Protein AF-L0B123-F1 (afdb_monomer)

InterPro domains:
  IPR012479 SAP30-binding protein [PF07818] (15-83)
  IPR012479 SAP30-binding protein [PTHR13464] (7-83)

Organism: NCBI:txid1537102

Radius of gyration: 28.45 Å; Cα contacts (8 Å, |Δi|>4): 20; chains: 1; bounding box: 58×59×64 Å

Sequence (124 aa):
MSIADKDSFRVPEVLDVEMPSKLLEEIERLKKLKEQGITPNRNIEESMEFKNPYLLEKIMKVFDINGYCSNYNKNVYDPAIYETLANEPLEDETGILNTLDIDIFAVLAEKKQKRRKRSGWTDK

Structure (mmCIF, N/CA/C/O backbone):
data_AF-L0B123-F1
#
_entry.id   AF-L0B123-F1
#
loop_
_atom_site.group_PDB
_atom_site.id
_atom_site.type_symbol
_atom_site.label_atom_id
_atom_site.label_alt_id
_atom_site.label_comp_id
_atom_site.label_asym_id
_atom_site.label_entity_id
_atom_site.label_seq_id
_atom_site.pdbx_PDB_ins_code
_atom_site.Cartn_x
_atom_site.Cartn_y
_atom_site.Cartn_z
_atom_site.occupancy
_atom_site.B_iso_or_equiv
_atom_site.auth_seq_id
_atom_site.auth_comp_id
_atom_site.auth_asym_id
_atom_site.auth_atom_id
_atom_site.pdbx_PDB_model_num
ATOM 1 N N . MET A 1 1 ? -38.212 47.748 -8.282 1.00 39.81 1 MET A N 1
ATOM 2 C CA . MET A 1 1 ? -37.604 46.567 -8.929 1.00 39.81 1 MET A CA 1
ATOM 3 C C . MET A 1 1 ? -36.722 45.880 -7.895 1.00 39.81 1 MET A C 1
ATOM 5 O O . MET A 1 1 ? -35.658 46.402 -7.601 1.00 39.81 1 MET A O 1
ATOM 9 N N . SER A 1 2 ? -37.191 44.804 -7.260 1.00 47.22 2 SER A N 1
ATOM 10 C CA . SER A 1 2 ? -36.397 44.018 -6.302 1.00 47.22 2 SER A CA 1
ATOM 11 C C . SER A 1 2 ? -35.862 42.779 -7.009 1.00 47.22 2 SER A C 1
ATOM 13 O O . SER A 1 2 ? -36.638 41.957 -7.489 1.00 47.22 2 SER A O 1
ATOM 15 N N . ILE A 1 3 ? -34.537 42.715 -7.121 1.00 52.00 3 ILE A N 1
ATOM 16 C CA . ILE A 1 3 ? -33.795 41.624 -7.748 1.00 52.00 3 ILE A CA 1
ATOM 17 C C . ILE A 1 3 ? -33.937 40.363 -6.896 1.00 52.00 3 ILE A C 1
ATOM 19 O O . ILE A 1 3 ? -33.854 40.406 -5.669 1.00 52.00 3 ILE A O 1
ATOM 23 N N . ALA A 1 4 ? -34.21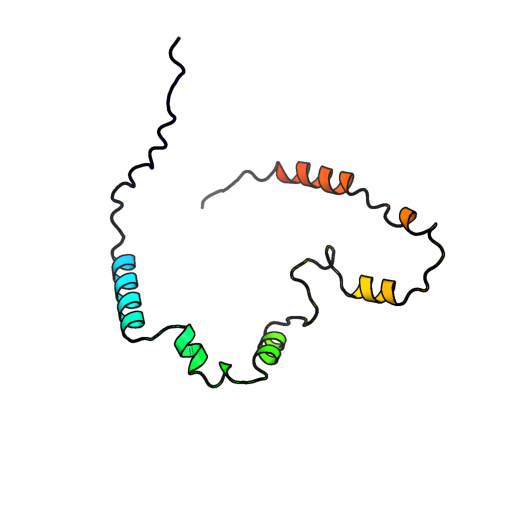8 39.290 -7.622 1.00 56.75 4 ALA A N 1
ATOM 24 C CA . ALA A 1 4 ? -34.654 37.985 -7.186 1.00 56.75 4 ALA A CA 1
ATOM 25 C C . ALA A 1 4 ? -33.668 37.265 -6.255 1.00 56.75 4 ALA A C 1
ATOM 27 O O . ALA A 1 4 ? -32.450 37.366 -6.399 1.00 56.75 4 ALA A O 1
ATOM 28 N N . ASP A 1 5 ? -34.272 36.543 -5.314 1.00 60.25 5 ASP A N 1
ATOM 29 C CA . ASP A 1 5 ? -33.965 35.171 -4.921 1.00 60.25 5 ASP A CA 1
ATOM 30 C C . ASP A 1 5 ? -32.489 34.835 -4.713 1.00 60.25 5 ASP A C 1
ATOM 32 O O . ASP A 1 5 ? -31.755 34.392 -5.591 1.00 60.25 5 ASP A O 1
ATOM 36 N N . LYS A 1 6 ? -32.078 34.994 -3.452 1.00 61.50 6 LYS A N 1
ATOM 37 C CA . LYS A 1 6 ? -30.904 34.325 -2.904 1.00 61.50 6 LYS A CA 1
ATOM 38 C C . LYS A 1 6 ? -31.159 32.821 -2.998 1.00 61.50 6 LYS A C 1
ATOM 40 O O . LYS A 1 6 ? -31.962 32.306 -2.219 1.00 61.50 6 LYS A O 1
ATOM 45 N N . ASP A 1 7 ? -30.472 32.139 -3.908 1.00 64.31 7 ASP A N 1
ATOM 46 C CA . ASP A 1 7 ? -30.359 30.680 -3.924 1.00 64.31 7 ASP A CA 1
ATOM 47 C C . ASP A 1 7 ? -29.822 30.211 -2.564 1.00 64.31 7 ASP A C 1
ATOM 49 O O . ASP A 1 7 ? -28.622 30.180 -2.286 1.00 64.31 7 ASP A O 1
ATOM 53 N N . SER A 1 8 ? -30.749 29.904 -1.660 1.00 68.56 8 SER A N 1
ATOM 54 C CA . SER A 1 8 ? -30.465 29.281 -0.380 1.00 68.56 8 SER A CA 1
ATOM 55 C C . SER A 1 8 ? -30.089 27.839 -0.682 1.00 68.56 8 SER A C 1
ATOM 57 O O . SER A 1 8 ? -30.955 26.976 -0.815 1.00 68.56 8 SER A O 1
ATOM 59 N N . PHE A 1 9 ? -28.789 27.579 -0.811 1.00 74.69 9 PHE A N 1
ATOM 60 C CA . PHE A 1 9 ? -28.258 26.223 -0.812 1.00 74.69 9 PHE A CA 1
ATOM 61 C C . PHE A 1 9 ? -28.623 25.563 0.526 1.00 74.69 9 PHE A C 1
ATOM 63 O O . PHE A 1 9 ? -27.952 25.758 1.540 1.00 74.69 9 PHE A O 1
ATOM 70 N N . ARG A 1 10 ? -29.745 24.838 0.552 1.00 74.62 10 ARG A N 1
ATOM 71 C CA . ARG A 1 10 ? -30.137 23.991 1.677 1.00 74.62 10 ARG A CA 1
ATOM 72 C C . ARG A 1 10 ? -29.531 22.619 1.456 1.00 74.62 10 ARG A C 1
ATOM 74 O O . ARG A 1 10 ? -29.902 21.918 0.518 1.00 74.62 10 ARG A O 1
ATOM 81 N N . VAL A 1 11 ? -28.600 22.253 2.332 1.00 77.50 11 VAL A N 1
ATOM 82 C CA . VAL A 1 11 ? -28.135 20.871 2.443 1.00 77.50 11 VAL A CA 1
ATOM 83 C C . VAL A 1 11 ? -29.355 20.025 2.822 1.00 77.50 11 VAL A C 1
ATOM 85 O O . VAL A 1 11 ? -30.000 20.352 3.820 1.00 77.50 11 VAL A O 1
ATOM 88 N N . PRO A 1 12 ? -29.723 19.002 2.031 1.00 76.56 12 PRO A N 1
ATOM 89 C CA . PRO A 1 12 ? -30.830 18.124 2.375 1.00 76.56 12 PRO A CA 1
ATOM 90 C C . PRO A 1 12 ? -30.584 17.495 3.744 1.00 76.56 12 PRO A C 1
ATOM 92 O O . PRO A 1 12 ? -29.479 17.020 4.016 1.00 76.56 12 PRO A O 1
ATOM 95 N N . GLU A 1 13 ? -31.604 17.488 4.597 1.00 72.62 13 GLU A N 1
ATOM 96 C CA . GLU A 1 13 ? -31.546 16.750 5.854 1.00 72.62 13 GLU A CA 1
ATOM 97 C C . GLU A 1 13 ? -31.428 15.261 5.520 1.00 72.62 13 GLU A C 1
ATOM 99 O O . GLU A 1 13 ? -32.273 14.683 4.831 1.00 72.62 13 GLU A O 1
ATOM 104 N N . VAL A 1 14 ? -30.317 14.657 5.939 1.00 74.06 14 VAL A N 1
ATOM 105 C CA . VAL A 1 14 ? -30.107 13.218 5.805 1.00 74.06 14 VAL A CA 1
ATOM 106 C C . VAL A 1 14 ? -31.115 12.558 6.737 1.00 74.06 14 VAL A C 1
ATOM 108 O O . VAL A 1 14 ? -31.034 12.744 7.946 1.00 74.06 14 VAL A O 1
ATOM 111 N N . LEU A 1 15 ? -32.087 11.842 6.168 1.00 69.06 15 LEU A N 1
ATOM 112 C CA . LEU A 1 15 ? -33.039 11.040 6.935 1.00 69.06 15 LEU A CA 1
ATOM 113 C C . LEU A 1 15 ? -32.264 10.101 7.865 1.00 69.06 15 LEU A C 1
ATOM 115 O O . LEU A 1 15 ? -31.241 9.551 7.450 1.00 69.06 15 LEU A O 1
ATOM 119 N N . ASP A 1 16 ? -32.765 9.901 9.084 1.00 68.44 16 ASP A N 1
ATOM 120 C CA . ASP A 1 16 ? -32.207 8.953 10.048 1.00 68.44 16 ASP A CA 1
ATOM 121 C C . ASP A 1 16 ? -32.350 7.525 9.500 1.00 68.44 16 ASP A C 1
ATOM 123 O O . ASP A 1 16 ? -33.308 6.803 9.772 1.00 68.44 16 ASP A O 1
ATOM 127 N N . VAL A 1 17 ? -31.408 7.126 8.648 1.00 74.94 17 VAL A N 1
ATOM 128 C CA . VAL A 1 17 ? -31.281 5.752 8.179 1.00 74.94 17 VAL A CA 1
ATOM 129 C C . VAL A 1 17 ? -30.778 4.945 9.365 1.00 74.94 17 VAL A C 1
ATOM 131 O O . VAL A 1 17 ? -29.654 5.157 9.825 1.00 74.94 17 VAL A O 1
ATOM 134 N N . GLU A 1 18 ? -31.604 4.023 9.862 1.00 76.75 18 GLU A N 1
ATOM 135 C CA . GLU A 1 18 ? -31.180 3.073 10.888 1.00 76.75 18 GLU A CA 1
ATOM 136 C C . GLU A 1 18 ? -29.923 2.349 10.406 1.00 76.75 18 GLU A C 1
ATOM 138 O O . GLU A 1 18 ? -29.923 1.628 9.402 1.00 76.75 18 GLU A O 1
ATOM 143 N N . MET A 1 19 ? -28.815 2.589 11.106 1.00 76.12 19 MET A N 1
ATOM 144 C CA . MET A 1 19 ? -27.550 1.982 10.742 1.00 76.12 19 MET A CA 1
ATOM 145 C C . MET A 1 19 ? -27.637 0.480 11.038 1.00 76.12 19 MET A C 1
ATOM 147 O O . MET A 1 19 ? -27.961 0.104 12.168 1.00 76.12 19 MET A O 1
ATOM 151 N N . PRO A 1 20 ? -27.345 -0.403 10.070 1.00 88.06 20 PRO A N 1
ATOM 152 C CA . PRO A 1 20 ? -27.428 -1.837 10.304 1.00 88.06 20 PRO A CA 1
ATOM 153 C C . PRO A 1 20 ? -26.476 -2.251 11.433 1.00 88.06 20 PRO A C 1
ATOM 155 O O . PRO A 1 20 ? -25.305 -1.869 11.446 1.00 88.06 20 PRO A O 1
ATOM 158 N N . SER A 1 21 ? -26.970 -3.078 12.356 1.00 87.56 21 SER A N 1
ATOM 159 C CA . SER A 1 21 ? -26.261 -3.496 13.579 1.00 87.56 21 SER A CA 1
ATOM 160 C C . SER A 1 21 ? -24.851 -4.040 13.326 1.00 87.56 21 SER A C 1
ATOM 162 O O . SER A 1 21 ? -23.921 -3.721 14.059 1.00 87.56 21 SER A O 1
ATOM 164 N N . LYS A 1 22 ? -24.655 -4.774 12.226 1.00 91.00 22 LYS A N 1
ATOM 165 C CA . LYS A 1 22 ? -23.341 -5.302 11.820 1.00 91.00 22 LYS A CA 1
ATOM 166 C C . LYS A 1 22 ? -22.295 -4.211 11.569 1.00 91.00 22 LYS A C 1
ATOM 168 O O . LYS A 1 22 ? -21.120 -4.418 11.851 1.00 91.00 22 LYS A O 1
ATOM 173 N N . LEU A 1 23 ? -22.698 -3.062 11.018 1.00 90.19 23 LEU A N 1
ATOM 174 C CA . LEU A 1 23 ? -21.771 -1.950 10.781 1.00 90.19 23 LEU A CA 1
ATOM 175 C C . LEU A 1 23 ? -21.390 -1.265 12.093 1.00 90.19 23 LEU A C 1
ATOM 177 O O . LEU A 1 23 ? -20.230 -0.905 12.265 1.00 90.19 23 LEU A O 1
ATOM 181 N N . LEU A 1 24 ? -22.335 -1.132 13.026 1.00 91.31 24 LEU A N 1
ATOM 182 C CA . LEU A 1 24 ? -22.065 -0.613 14.369 1.00 91.31 24 LEU A CA 1
ATOM 183 C C . LEU A 1 24 ? -21.036 -1.471 15.110 1.00 91.31 24 LEU A C 1
ATOM 185 O O . LEU A 1 24 ? -20.058 -0.934 15.633 1.00 91.31 24 LEU A O 1
ATOM 189 N N . GLU A 1 25 ? -21.224 -2.791 15.096 1.00 94.25 25 GLU A N 1
ATOM 190 C CA . GLU A 1 25 ? -20.298 -3.751 15.706 1.00 94.25 25 GLU A CA 1
ATOM 191 C C . GLU A 1 25 ? -18.893 -3.652 15.095 1.00 94.25 25 GLU A C 1
ATOM 193 O O . GLU A 1 25 ? -17.896 -3.593 15.821 1.00 94.25 25 GLU A O 1
ATOM 198 N N . GLU A 1 26 ? -18.795 -3.569 13.764 1.00 93.94 26 GLU A N 1
ATOM 199 C CA . GLU A 1 26 ? -17.501 -3.462 13.086 1.00 93.94 26 GLU A CA 1
ATOM 200 C C . GLU A 1 26 ? -16.816 -2.119 13.366 1.00 93.94 26 GLU A C 1
ATOM 202 O O . GLU A 1 26 ? -15.612 -2.076 13.619 1.00 93.94 26 GLU A O 1
ATOM 207 N N . ILE A 1 27 ? -17.568 -1.016 13.399 1.00 93.50 27 ILE A N 1
ATOM 208 C CA . ILE A 1 27 ? -17.034 0.299 13.779 1.00 93.50 27 ILE A CA 1
ATOM 209 C C . ILE A 1 27 ? -16.475 0.255 15.204 1.00 93.50 27 ILE A C 1
ATOM 211 O O . ILE A 1 27 ? -15.394 0.793 15.456 1.00 93.50 27 ILE A O 1
ATOM 215 N N . GLU A 1 28 ? -17.180 -0.378 16.141 1.00 94.62 28 GLU A N 1
ATOM 216 C CA . GLU A 1 28 ? -16.711 -0.505 17.521 1.00 94.62 28 GLU A CA 1
ATOM 217 C C . GLU A 1 28 ? -15.443 -1.368 17.611 1.00 94.62 28 GLU A C 1
ATOM 219 O O . GLU A 1 28 ? -14.484 -0.999 18.297 1.00 94.62 28 GLU A O 1
ATOM 224 N N . ARG A 1 29 ? -15.391 -2.472 16.858 1.00 94.44 29 ARG A N 1
ATOM 225 C CA . ARG A 1 29 ? -14.195 -3.318 16.734 1.00 94.44 29 ARG A CA 1
ATOM 226 C C . ARG A 1 29 ? -12.995 -2.524 16.216 1.00 94.44 29 ARG A C 1
ATOM 228 O O . ARG A 1 29 ? -11.921 -2.570 16.816 1.00 94.44 29 ARG A O 1
ATOM 235 N N . LEU A 1 30 ? -13.179 -1.764 15.136 1.00 93.00 30 LEU A N 1
ATOM 236 C CA . LEU A 1 30 ? -12.128 -0.943 14.531 1.00 93.00 30 LEU A CA 1
ATOM 237 C C . LEU A 1 30 ? -11.650 0.170 15.474 1.00 93.00 30 LEU A C 1
ATOM 239 O O . LEU A 1 30 ? -10.450 0.446 15.536 1.00 93.00 30 LEU A O 1
ATOM 243 N N . LYS A 1 31 ? -12.556 0.780 16.249 1.00 93.19 31 LYS A N 1
ATOM 244 C CA . LYS A 1 31 ? -12.193 1.767 17.280 1.00 93.19 31 LYS A CA 1
ATOM 245 C C . LYS A 1 31 ? -11.303 1.158 18.362 1.00 93.19 31 LYS A C 1
ATOM 247 O O . LYS A 1 31 ? -10.258 1.733 18.655 1.00 93.19 31 LYS A O 1
ATOM 252 N N . LYS A 1 32 ? -11.652 -0.023 18.881 1.00 95.31 32 LYS A N 1
ATOM 253 C CA . LYS A 1 32 ? -10.843 -0.732 19.892 1.00 95.31 32 LYS A CA 1
ATOM 254 C C . LYS A 1 32 ? -9.435 -1.049 19.382 1.00 95.31 32 LYS A C 1
ATOM 256 O O . LYS A 1 32 ? -8.460 -0.797 20.083 1.00 95.31 32 LYS A O 1
ATOM 261 N N . LEU A 1 33 ? -9.311 -1.533 18.143 1.00 90.50 33 LEU A N 1
ATOM 262 C CA . LEU A 1 33 ? -8.004 -1.797 17.522 1.00 90.50 33 LEU A CA 1
ATOM 263 C C . LEU A 1 33 ? -7.163 -0.518 17.391 1.00 90.50 33 LEU A C 1
ATOM 265 O O . LEU A 1 33 ? -5.966 -0.525 17.681 1.00 90.50 33 LEU A O 1
ATOM 269 N N . LYS A 1 34 ? -7.800 0.596 17.012 1.00 88.81 34 LYS A N 1
ATOM 270 C CA . LYS A 1 34 ? -7.143 1.905 16.932 1.00 88.81 34 LYS A CA 1
ATOM 271 C C . LYS A 1 34 ? -6.661 2.392 18.301 1.00 88.81 34 LYS A C 1
ATOM 273 O O . LYS A 1 34 ? -5.542 2.889 18.392 1.00 88.81 34 LYS A O 1
ATOM 278 N N . GLU A 1 35 ? -7.469 2.249 19.350 1.00 91.50 35 GLU A N 1
ATOM 279 C CA . GLU A 1 35 ? -7.100 2.613 20.730 1.00 91.50 35 GLU A CA 1
ATOM 280 C C . GLU A 1 35 ? -5.930 1.776 21.258 1.00 91.50 35 GLU A C 1
ATOM 282 O O . GLU A 1 35 ? -5.047 2.299 21.933 1.00 91.50 35 GLU A O 1
ATOM 287 N N . GLN A 1 36 ? -5.863 0.501 20.874 1.00 89.00 36 GLN A N 1
ATOM 288 C CA . GLN A 1 36 ? -4.723 -0.380 21.152 1.00 89.00 36 GLN A CA 1
ATOM 289 C C . GLN A 1 36 ? -3.468 -0.020 20.337 1.00 89.00 36 GLN A C 1
ATOM 291 O O . GLN A 1 36 ? -2.418 -0.639 20.500 1.00 89.00 36 GLN A O 1
ATOM 296 N N . GLY A 1 37 ? -3.555 0.972 19.446 1.00 86.81 37 GLY A N 1
ATOM 297 C CA . GLY A 1 37 ? -2.465 1.394 18.575 1.00 86.81 37 GLY A CA 1
ATOM 298 C C . GLY A 1 37 ? -2.192 0.437 17.417 1.00 86.81 37 GLY A C 1
ATOM 299 O O . GLY A 1 37 ? -1.223 0.654 16.692 1.00 86.81 37 GLY A O 1
ATOM 300 N N . ILE A 1 38 ? -3.029 -0.586 17.211 1.00 83.75 38 ILE A N 1
ATOM 301 C CA . ILE A 1 38 ? -2.907 -1.544 16.109 1.00 83.75 38 ILE A CA 1
ATOM 302 C C . ILE A 1 38 ? -3.390 -0.841 14.843 1.00 83.75 38 ILE A C 1
ATOM 304 O O . ILE A 1 38 ? -4.574 -0.829 14.506 1.00 83.75 38 ILE A O 1
ATOM 308 N N . THR A 1 39 ? -2.451 -0.198 14.158 1.00 87.00 39 THR A N 1
ATOM 309 C CA . THR A 1 39 ? -2.696 0.498 12.897 1.00 87.00 39 THR A CA 1
ATOM 310 C C . THR A 1 39 ? -1.860 -0.136 11.792 1.00 87.00 39 THR A C 1
ATOM 312 O O . THR A 1 39 ? -0.763 -0.627 12.064 1.00 87.00 39 THR A O 1
ATOM 315 N N . PRO A 1 40 ? -2.329 -0.107 10.533 1.00 83.56 40 PRO A N 1
ATOM 316 C CA . PRO A 1 40 ? -1.537 -0.592 9.406 1.00 83.56 40 PRO A CA 1
ATOM 317 C C . PRO A 1 40 ? -0.155 0.069 9.346 1.00 83.56 40 PRO A C 1
ATOM 319 O O . PRO A 1 40 ? 0.840 -0.620 9.161 1.00 83.56 40 PRO A O 1
ATOM 322 N N . ASN A 1 41 ? -0.088 1.382 9.594 1.00 85.31 41 ASN A N 1
ATOM 323 C CA . ASN A 1 41 ? 1.164 2.141 9.598 1.00 85.31 41 ASN A CA 1
ATOM 324 C C . ASN A 1 41 ? 2.130 1.634 10.670 1.00 85.31 41 ASN A C 1
ATOM 326 O O . ASN A 1 41 ? 3.284 1.357 10.364 1.00 85.31 41 ASN A O 1
ATOM 330 N N . ARG A 1 42 ? 1.645 1.425 11.901 1.00 86.75 42 ARG A N 1
ATOM 331 C CA . ARG A 1 42 ? 2.463 0.861 12.978 1.00 86.75 42 ARG A CA 1
ATOM 332 C C . ARG A 1 42 ? 2.984 -0.532 12.629 1.00 86.75 42 ARG A C 1
ATOM 334 O O . ARG A 1 42 ? 4.156 -0.817 12.836 1.00 86.75 42 ARG A O 1
ATOM 341 N N . ASN A 1 43 ? 2.136 -1.382 12.053 1.00 85.00 43 ASN A N 1
ATOM 342 C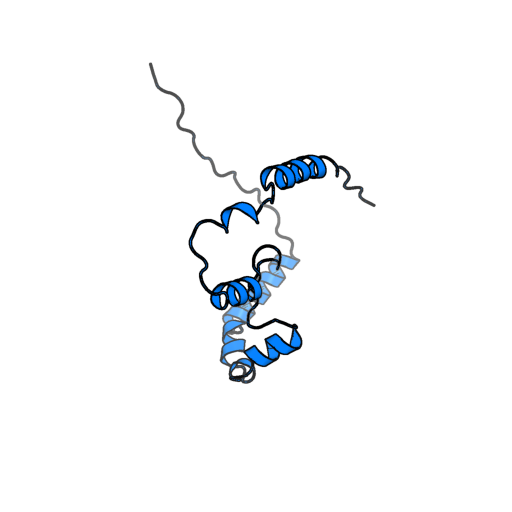 CA . ASN A 1 43 ? 2.543 -2.725 11.645 1.00 85.00 43 ASN A CA 1
ATOM 343 C C . ASN A 1 43 ? 3.620 -2.687 10.546 1.00 85.00 43 ASN A C 1
ATOM 345 O O . ASN A 1 43 ? 4.526 -3.517 10.552 1.00 85.00 43 ASN A O 1
ATOM 349 N N . ILE A 1 44 ? 3.546 -1.724 9.622 1.00 85.31 44 ILE A N 1
ATOM 350 C CA . ILE A 1 44 ? 4.572 -1.500 8.593 1.00 85.31 44 ILE A CA 1
ATOM 351 C C . ILE A 1 44 ? 5.886 -1.030 9.234 1.00 85.31 44 ILE A C 1
ATOM 353 O O . ILE A 1 44 ? 6.948 -1.539 8.889 1.00 85.31 44 ILE A O 1
ATOM 357 N N . GLU A 1 45 ? 5.830 -0.100 10.189 1.00 85.00 45 GLU A N 1
ATOM 358 C CA . GLU A 1 45 ? 7.012 0.425 10.889 1.00 85.00 45 GLU A CA 1
ATOM 359 C C . GLU A 1 45 ? 7.712 -0.625 11.770 1.00 85.00 45 GLU A C 1
ATOM 361 O O . GLU A 1 45 ? 8.944 -0.648 11.876 1.00 85.00 45 GLU A O 1
ATOM 366 N N . GLU A 1 46 ? 6.946 -1.498 12.424 1.00 86.69 46 GLU A N 1
ATOM 367 C CA . GLU A 1 46 ? 7.479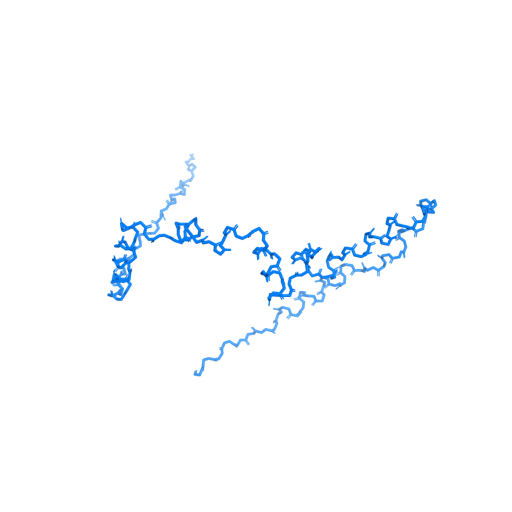 -2.538 13.308 1.00 86.69 46 GLU A CA 1
ATOM 368 C C . GLU A 1 46 ? 7.956 -3.775 12.532 1.00 86.69 46 GLU A C 1
ATOM 370 O O . GLU A 1 46 ? 8.898 -4.445 12.964 1.00 86.69 46 GLU A O 1
ATOM 375 N N . SER A 1 47 ? 7.374 -4.060 11.364 1.00 86.25 47 SER A N 1
ATOM 376 C CA . SER A 1 47 ? 7.711 -5.250 10.585 1.00 86.25 47 SER A CA 1
ATOM 377 C C . SER A 1 47 ? 9.110 -5.183 9.963 1.00 86.25 47 SER A C 1
ATOM 379 O O . SER A 1 47 ? 9.482 -4.256 9.240 1.00 86.25 47 SER A O 1
ATOM 381 N N . MET A 1 48 ? 9.889 -6.240 10.196 1.00 84.25 48 MET A N 1
ATOM 382 C CA . MET A 1 48 ? 11.226 -6.415 9.618 1.00 84.25 48 MET A CA 1
ATOM 383 C C . MET A 1 48 ? 11.191 -6.634 8.103 1.00 84.25 48 MET A C 1
ATOM 385 O O . MET A 1 48 ? 12.150 -6.307 7.408 1.00 84.25 48 MET A O 1
ATOM 389 N N . GLU A 1 49 ? 10.084 -7.154 7.578 1.00 82.31 49 GLU A N 1
ATOM 390 C CA . GLU A 1 49 ? 9.908 -7.398 6.145 1.00 82.31 49 GLU A CA 1
ATOM 391 C C . GLU A 1 49 ? 9.812 -6.083 5.368 1.00 82.31 49 GLU A C 1
ATOM 393 O O . GLU A 1 49 ? 10.355 -5.978 4.269 1.00 82.31 49 GLU A O 1
ATOM 398 N N . PHE A 1 50 ? 9.191 -5.063 5.973 1.00 81.31 50 PHE A N 1
ATOM 399 C CA . PHE A 1 50 ? 9.083 -3.714 5.415 1.00 81.31 50 PHE A CA 1
ATOM 400 C C . PHE A 1 50 ? 10.365 -2.890 5.548 1.00 81.31 50 PHE A C 1
ATOM 402 O O . PHE A 1 50 ? 10.571 -1.954 4.780 1.00 81.31 50 PHE A O 1
ATOM 409 N N . LYS A 1 51 ? 11.274 -3.283 6.447 1.00 85.69 51 LYS A N 1
ATOM 410 C CA . LYS A 1 51 ? 12.628 -2.71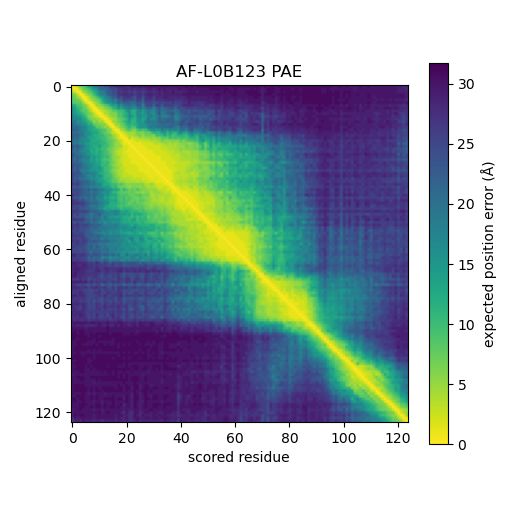2 6.557 1.00 85.69 51 LYS A CA 1
ATOM 411 C C . LYS A 1 51 ?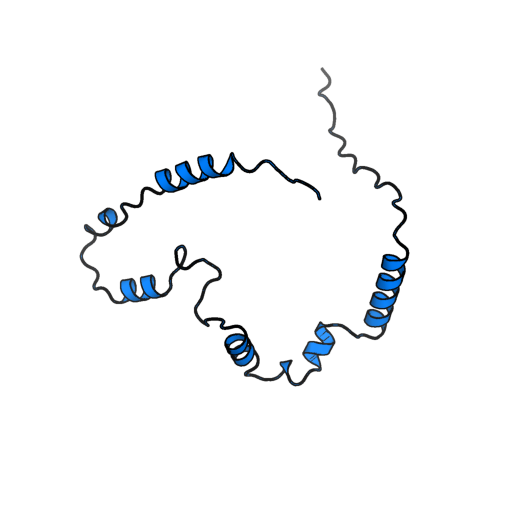 13.630 -3.331 5.583 1.00 85.69 51 LYS A C 1
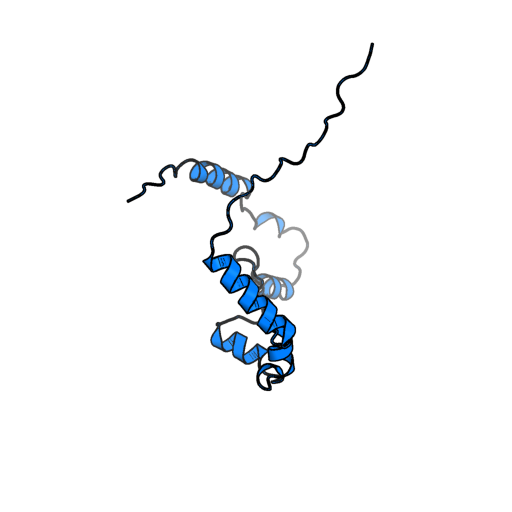ATOM 413 O O . LYS A 1 51 ? 14.785 -2.913 5.551 1.00 85.69 51 LYS A O 1
ATOM 418 N N . ASN A 1 52 ? 13.222 -4.330 4.801 1.00 87.94 52 ASN A N 1
ATOM 419 C CA . ASN A 1 52 ? 14.096 -4.956 3.821 1.00 87.94 52 ASN A CA 1
ATOM 420 C C . ASN A 1 52 ? 14.388 -3.973 2.666 1.00 87.94 52 ASN A C 1
ATOM 422 O O . ASN A 1 52 ? 13.452 -3.609 1.949 1.00 87.94 52 ASN A O 1
ATOM 426 N N . PRO A 1 53 ? 15.65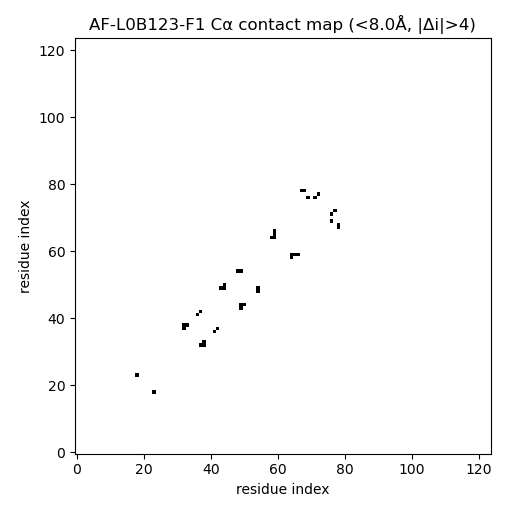8 -3.597 2.413 1.00 85.88 53 PRO A N 1
ATOM 427 C CA . PRO A 1 53 ? 16.010 -2.692 1.314 1.00 85.88 53 PRO A CA 1
ATOM 42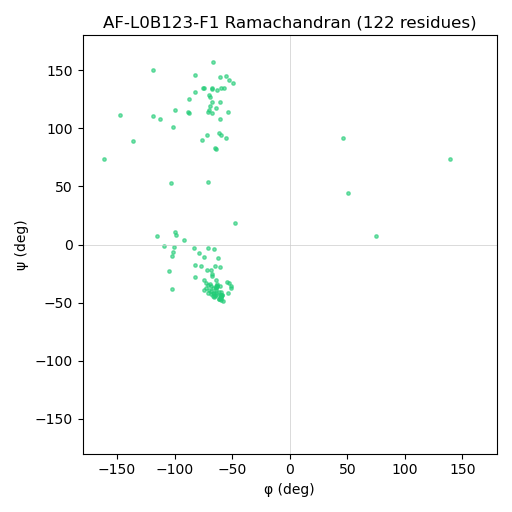8 C C . PRO A 1 53 ? 15.614 -3.235 -0.070 1.00 85.88 53 PRO A C 1
ATOM 430 O O . PRO A 1 53 ? 15.450 -2.459 -1.007 1.00 85.88 53 PRO A O 1
ATOM 433 N N . TYR A 1 54 ? 15.394 -4.547 -0.194 1.00 88.25 54 TYR A N 1
ATOM 434 C CA . TYR A 1 54 ? 14.967 -5.215 -1.427 1.00 88.25 54 TYR A CA 1
ATOM 435 C C . TYR A 1 54 ? 13.461 -5.522 -1.476 1.00 88.25 54 TYR A C 1
ATOM 437 O O . TYR A 1 54 ? 13.014 -6.267 -2.351 1.00 88.25 54 TYR A O 1
ATOM 445 N N . LEU A 1 55 ? 12.645 -4.990 -0.553 1.00 87.94 55 LEU A N 1
ATOM 446 C CA . LEU A 1 55 ? 11.198 -5.242 -0.562 1.00 87.94 55 LEU A CA 1
ATOM 447 C C . LEU A 1 55 ? 10.555 -4.784 -1.877 1.00 87.94 55 LEU A C 1
ATOM 449 O O . LEU A 1 55 ? 9.755 -5.519 -2.455 1.00 87.94 55 LEU A O 1
ATOM 453 N N . LEU A 1 56 ? 10.932 -3.599 -2.366 1.00 85.25 56 LEU A N 1
ATOM 454 C CA . LEU A 1 56 ? 10.405 -3.058 -3.617 1.00 85.25 56 LEU A CA 1
ATOM 455 C C . LEU A 1 56 ? 10.729 -3.976 -4.804 1.00 85.25 56 LEU A C 1
ATOM 457 O O . LEU A 1 56 ? 9.832 -4.326 -5.565 1.00 85.25 56 LEU A O 1
ATOM 461 N N . GLU A 1 57 ? 11.974 -4.445 -4.908 1.00 85.50 57 GLU A N 1
ATOM 462 C CA . GLU A 1 57 ? 12.395 -5.390 -5.950 1.00 85.50 57 GLU A CA 1
ATOM 463 C C . GLU A 1 57 ? 11.590 -6.697 -5.885 1.00 85.50 57 GLU A C 1
ATOM 465 O O . GLU A 1 57 ? 11.161 -7.234 -6.909 1.00 85.50 57 GLU A O 1
ATOM 470 N N . LYS A 1 58 ? 11.332 -7.199 -4.673 1.00 87.56 58 LYS A N 1
ATOM 471 C CA . LYS A 1 58 ? 10.526 -8.405 -4.468 1.00 87.56 58 LYS A CA 1
ATOM 472 C C . LYS A 1 58 ? 9.077 -8.205 -4.917 1.00 87.56 58 LYS A C 1
ATOM 474 O O . LYS A 1 58 ? 8.541 -9.079 -5.591 1.00 87.56 58 LYS A O 1
ATOM 479 N N . ILE A 1 59 ? 8.457 -7.074 -4.576 1.00 85.81 59 ILE A N 1
ATOM 480 C CA . ILE A 1 59 ? 7.099 -6.723 -5.025 1.00 85.81 59 ILE A CA 1
ATOM 481 C C . ILE A 1 59 ? 7.066 -6.653 -6.553 1.00 85.81 59 ILE A C 1
ATOM 483 O O . ILE A 1 59 ? 6.199 -7.266 -7.171 1.00 85.81 59 ILE A O 1
ATOM 487 N N . MET A 1 60 ? 8.045 -5.988 -7.168 1.00 85.69 60 MET A N 1
ATOM 488 C CA . MET A 1 60 ? 8.129 -5.885 -8.624 1.00 85.69 60 MET A CA 1
ATOM 489 C C . MET A 1 60 ? 8.216 -7.256 -9.301 1.00 85.69 60 MET A C 1
ATOM 491 O O . MET A 1 60 ? 7.492 -7.500 -10.259 1.00 85.69 60 MET A O 1
ATOM 495 N N . LYS A 1 61 ? 9.026 -8.180 -8.768 1.00 85.00 61 LYS A N 1
ATOM 496 C CA . LYS A 1 61 ? 9.140 -9.553 -9.290 1.00 85.00 61 LYS A CA 1
ATOM 497 C C . LYS A 1 61 ? 7.865 -10.379 -9.110 1.00 85.00 61 LYS A C 1
ATOM 499 O O . LYS A 1 61 ? 7.503 -11.133 -10.003 1.00 85.00 61 LYS A O 1
ATOM 504 N N . VAL A 1 62 ? 7.201 -10.272 -7.957 1.00 88.88 62 VAL A N 1
ATOM 505 C CA . VAL A 1 62 ? 5.987 -11.055 -7.655 1.00 88.88 62 VAL A CA 1
ATOM 506 C C . VAL A 1 62 ? 4.802 -10.601 -8.503 1.00 88.88 62 VAL A C 1
ATOM 508 O O . VAL A 1 62 ? 4.015 -11.435 -8.944 1.00 88.88 62 VAL A O 1
ATOM 511 N N . PHE A 1 63 ? 4.673 -9.294 -8.725 1.00 84.81 63 PHE A N 1
ATOM 512 C CA . PHE A 1 63 ? 3.556 -8.707 -9.464 1.00 84.81 63 PHE A CA 1
ATOM 513 C C . PHE A 1 63 ? 3.879 -8.399 -10.932 1.00 84.81 63 PHE A C 1
ATOM 515 O O . PHE A 1 63 ? 3.064 -7.765 -11.595 1.00 84.81 63 PHE A O 1
ATOM 522 N N . ASP A 1 64 ? 5.042 -8.835 -11.429 1.00 81.06 64 ASP A N 1
ATOM 523 C CA . ASP A 1 64 ? 5.520 -8.589 -12.797 1.00 81.06 64 ASP A CA 1
ATOM 524 C C . ASP A 1 64 ? 5.441 -7.099 -13.195 1.00 81.06 64 ASP A C 1
ATOM 526 O O . ASP A 1 64 ? 4.955 -6.708 -14.259 1.00 81.06 64 ASP A O 1
ATOM 530 N N . ILE A 1 65 ? 5.871 -6.230 -12.273 1.00 82.31 65 ILE A N 1
ATOM 531 C CA . ILE A 1 65 ? 5.891 -4.780 -12.474 1.00 82.31 65 ILE A CA 1
ATOM 532 C C . ILE A 1 65 ? 7.211 -4.411 -13.143 1.00 82.31 65 ILE A C 1
ATOM 534 O O . ILE A 1 65 ? 8.282 -4.471 -12.536 1.00 82.31 65 ILE A O 1
ATOM 538 N N . ASN A 1 66 ? 7.127 -3.952 -14.386 1.00 78.19 66 ASN A N 1
ATOM 539 C CA . ASN A 1 66 ? 8.270 -3.394 -15.098 1.00 78.19 66 ASN A CA 1
ATOM 540 C C . ASN A 1 66 ? 8.716 -2.070 -14.457 1.00 78.19 66 ASN A C 1
ATOM 542 O O . ASN A 1 66 ? 7.946 -1.113 -14.393 1.00 78.19 66 ASN A O 1
ATOM 546 N N . GLY A 1 67 ? 9.985 -1.991 -14.042 1.00 64.94 67 GLY A N 1
ATOM 547 C CA . GLY A 1 67 ? 10.560 -0.826 -13.347 1.00 64.94 67 GLY A CA 1
ATOM 548 C C . GLY A 1 67 ? 10.582 0.491 -14.130 1.00 64.94 67 GLY A C 1
ATOM 549 O O . GLY A 1 67 ? 10.805 1.538 -13.534 1.00 64.94 67 GLY A O 1
ATOM 550 N N . TYR A 1 68 ? 10.310 0.446 -15.436 1.00 61.59 68 TYR A N 1
ATOM 551 C CA . TYR A 1 68 ? 10.286 1.603 -16.341 1.00 61.59 68 TYR A CA 1
ATOM 552 C C . TYR A 1 68 ? 8.898 1.886 -16.928 1.00 61.59 68 TYR A C 1
ATOM 554 O O . TYR A 1 68 ? 8.756 2.714 -17.827 1.00 61.59 68 TYR A O 1
ATOM 562 N N . CYS A 1 69 ? 7.855 1.188 -16.473 1.00 61.03 69 CYS A N 1
ATOM 563 C CA . CYS A 1 69 ? 6.534 1.351 -17.062 1.00 61.03 69 CYS A CA 1
ATOM 564 C C . CYS A 1 69 ? 5.764 2.494 -16.406 1.00 61.03 69 CYS A C 1
ATOM 566 O O . CYS A 1 69 ? 5.529 2.517 -15.200 1.00 61.03 69 CYS A O 1
ATOM 568 N N . SER A 1 70 ? 5.315 3.431 -17.237 1.00 63.12 70 SER A N 1
ATOM 569 C CA . SER A 1 70 ? 4.271 4.367 -16.843 1.00 63.12 70 SER A CA 1
ATOM 570 C C . SER A 1 70 ? 2.942 3.625 -16.640 1.00 63.12 70 SER A C 1
ATOM 572 O O . SER A 1 70 ? 2.705 2.591 -17.263 1.00 63.12 70 SER A O 1
ATOM 574 N N . ASN A 1 71 ? 2.028 4.194 -15.849 1.00 70.81 71 ASN A N 1
ATOM 575 C CA . ASN A 1 71 ? 0.645 3.700 -15.746 1.00 70.81 71 ASN A CA 1
ATOM 576 C C . ASN A 1 71 ? -0.161 3.859 -17.051 1.00 70.81 71 ASN A C 1
ATOM 578 O O . ASN A 1 71 ? -1.327 3.462 -17.112 1.00 70.81 71 ASN A O 1
ATOM 582 N N . TYR A 1 72 ? 0.410 4.482 -18.082 1.00 69.50 72 TYR A N 1
ATOM 583 C CA . TYR A 1 72 ? -0.244 4.636 -19.367 1.00 69.50 72 TYR A CA 1
ATOM 584 C C . TYR A 1 72 ? -0.085 3.368 -20.204 1.00 69.50 72 TYR A C 1
ATOM 586 O O . TYR A 1 72 ? 0.925 2.669 -20.157 1.00 69.50 72 TYR A O 1
ATOM 594 N N . ASN A 1 73 ? -1.115 3.072 -20.997 1.00 68.25 73 ASN A N 1
ATOM 595 C CA . ASN A 1 73 ? -1.042 2.021 -22.005 1.00 68.25 73 ASN A CA 1
ATOM 596 C C . ASN A 1 73 ? 0.153 2.299 -22.936 1.00 68.25 73 ASN A C 1
ATOM 598 O O . ASN A 1 73 ? 0.401 3.460 -23.250 1.00 68.25 73 ASN A O 1
ATOM 602 N N . LYS A 1 74 ? 0.842 1.260 -23.422 1.00 69.31 74 LYS A N 1
ATOM 603 C CA . LYS A 1 74 ? 1.967 1.387 -24.366 1.00 69.31 74 LYS A CA 1
ATOM 604 C C . LYS A 1 74 ? 1.622 2.259 -25.578 1.00 69.31 74 LYS A C 1
ATOM 606 O O . LYS A 1 74 ? 2.428 3.061 -26.013 1.00 69.31 74 LYS A O 1
ATOM 611 N N . ASN A 1 75 ? 0.374 2.193 -26.047 1.00 73.31 75 ASN A N 1
ATOM 612 C CA . ASN A 1 75 ? -0.118 3.034 -27.148 1.00 73.31 75 ASN A CA 1
ATOM 613 C C . ASN A 1 75 ? -0.154 4.542 -26.824 1.00 73.31 75 ASN A C 1
ATOM 615 O O . ASN A 1 75 ? -0.322 5.357 -27.723 1.00 73.31 75 ASN A O 1
ATOM 619 N N . VAL A 1 76 ? -0.114 4.906 -25.541 1.00 76.50 76 VAL A N 1
ATOM 620 C CA . VAL A 1 76 ? -0.122 6.288 -25.040 1.00 76.50 76 VAL A CA 1
ATOM 621 C C . VAL A 1 76 ? 1.283 6.710 -24.615 1.00 76.50 76 VAL A C 1
ATOM 623 O O . VAL A 1 76 ? 1.658 7.856 -24.839 1.00 76.50 76 VAL A O 1
ATOM 626 N N . TYR A 1 77 ? 2.051 5.806 -24.005 1.00 72.81 77 TYR A N 1
ATOM 627 C CA . TYR A 1 77 ? 3.430 6.055 -23.606 1.00 72.81 77 TYR A CA 1
ATOM 628 C C . TYR A 1 77 ? 4.244 4.765 -23.700 1.00 72.81 77 TYR A C 1
ATOM 630 O O . TYR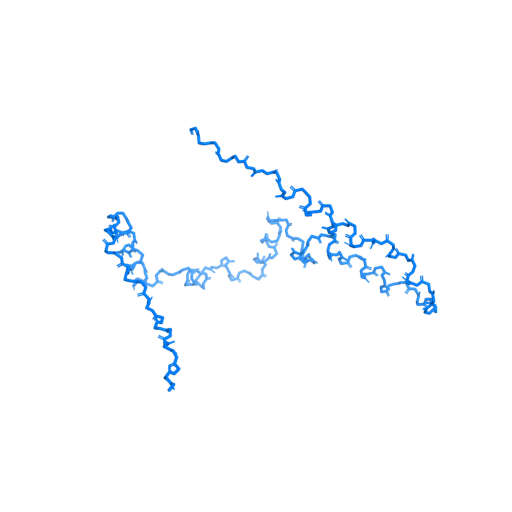 A 1 77 ? 4.043 3.836 -22.911 1.00 72.81 77 TYR A O 1
ATOM 638 N N . ASP A 1 78 ? 5.175 4.730 -24.647 1.00 77.56 78 ASP A N 1
ATOM 639 C CA . ASP A 1 78 ? 6.163 3.665 -24.777 1.00 77.56 78 ASP A CA 1
ATOM 640 C C . ASP A 1 78 ? 7.571 4.266 -24.612 1.00 77.56 78 ASP A C 1
ATOM 642 O O . ASP A 1 78 ? 8.010 5.029 -25.478 1.00 77.56 78 ASP A O 1
ATOM 646 N N . PRO A 1 79 ? 8.280 3.962 -23.507 1.00 74.19 79 PRO A N 1
ATOM 647 C CA . PRO A 1 79 ? 9.639 4.447 -23.265 1.00 74.19 79 PRO A CA 1
ATOM 648 C C . PRO A 1 79 ? 10.606 4.151 -24.418 1.00 74.19 79 PRO A C 1
ATOM 650 O O . PRO A 1 79 ? 11.476 4.971 -24.705 1.00 74.19 79 PRO A O 1
ATOM 653 N N . ALA A 1 80 ? 10.422 3.020 -25.109 1.00 78.38 80 ALA A N 1
ATOM 654 C CA . ALA A 1 80 ? 11.309 2.589 -26.187 1.00 78.38 80 ALA A CA 1
ATOM 655 C C . ALA A 1 80 ? 11.294 3.554 -27.385 1.00 78.38 80 ALA A C 1
ATOM 657 O O . ALA A 1 80 ? 12.317 3.730 -28.039 1.00 78.38 80 ALA A O 1
ATOM 658 N N . ILE A 1 81 ? 10.166 4.232 -27.636 1.00 79.19 81 ILE A N 1
ATOM 659 C CA . ILE A 1 81 ? 10.052 5.231 -28.711 1.00 79.19 81 ILE A CA 1
ATOM 660 C C . ILE A 1 81 ? 10.989 6.413 -28.435 1.00 79.19 81 ILE A C 1
ATOM 662 O O . ILE A 1 81 ? 11.677 6.899 -29.331 1.00 79.19 81 ILE A O 1
ATOM 666 N N . TYR A 1 82 ? 11.062 6.867 -27.184 1.00 76.25 82 TYR A N 1
ATOM 667 C CA . TYR A 1 82 ? 11.936 7.979 -26.815 1.00 76.25 82 TYR A CA 1
ATOM 668 C C . TYR A 1 82 ? 13.413 7.586 -26.850 1.00 76.25 82 TYR A C 1
ATOM 670 O O . TYR A 1 82 ? 14.243 8.401 -27.243 1.00 76.25 82 TYR A O 1
ATOM 678 N N . GLU A 1 83 ? 13.744 6.341 -26.500 1.00 77.50 83 GLU A N 1
ATOM 679 C CA . GLU A 1 83 ? 15.103 5.815 -26.663 1.00 77.50 83 GLU A CA 1
ATOM 680 C C . GLU A 1 83 ? 15.512 5.748 -28.138 1.00 77.50 83 GLU A C 1
ATOM 682 O O . GLU A 1 83 ? 16.646 6.091 -28.466 1.00 77.50 83 GLU A O 1
ATOM 687 N N . THR A 1 84 ? 14.607 5.366 -29.044 1.00 83.12 84 THR A N 1
ATOM 688 C CA . THR A 1 84 ? 14.898 5.400 -30.486 1.00 83.12 84 THR A CA 1
ATOM 689 C C . THR A 1 84 ? 15.096 6.826 -30.994 1.00 83.12 84 THR A C 1
ATOM 691 O O . THR A 1 84 ? 16.105 7.095 -31.638 1.00 83.12 84 THR A O 1
ATOM 694 N N . LEU A 1 85 ? 14.226 7.767 -30.608 1.00 78.25 85 LEU A N 1
ATOM 695 C CA . LEU A 1 85 ? 14.335 9.179 -30.999 1.00 78.25 85 LEU A CA 1
ATOM 696 C C . LEU A 1 85 ? 15.604 9.852 -30.461 1.00 78.25 85 LEU A C 1
ATOM 698 O O . LEU A 1 85 ? 16.165 10.722 -31.116 1.00 78.25 85 LEU A O 1
ATOM 702 N N . ALA A 1 86 ? 16.064 9.468 -29.269 1.00 80.19 86 ALA A N 1
ATOM 703 C CA . ALA A 1 86 ? 17.286 10.015 -28.684 1.00 80.19 86 ALA A CA 1
ATOM 704 C C . ALA A 1 86 ? 18.565 9.521 -29.384 1.00 80.19 86 ALA A C 1
ATOM 706 O O . ALA A 1 86 ? 19.605 10.168 -29.271 1.00 80.19 86 ALA A O 1
ATOM 707 N N . ASN A 1 87 ? 18.494 8.377 -30.073 1.00 78.88 87 ASN A N 1
ATOM 708 C CA . ASN A 1 87 ? 19.627 7.746 -30.751 1.00 78.88 87 ASN A CA 1
ATOM 709 C C . ASN A 1 87 ? 19.629 7.971 -32.274 1.00 78.88 87 ASN A C 1
ATOM 711 O O . ASN A 1 87 ? 20.623 7.648 -32.927 1.00 78.88 87 ASN A O 1
ATOM 715 N N . GLU A 1 88 ? 18.551 8.509 -32.847 1.00 73.19 88 GLU A N 1
ATOM 716 C CA . GLU A 1 88 ? 18.519 8.920 -34.250 1.00 73.19 88 GLU A CA 1
ATOM 717 C C . GLU A 1 88 ? 19.315 10.224 -34.448 1.00 73.19 88 GLU A C 1
ATOM 719 O O . GLU A 1 88 ? 19.182 11.164 -33.657 1.00 73.19 88 GLU A O 1
ATOM 724 N N . PRO A 1 89 ? 20.170 10.316 -35.484 1.00 68.50 89 PRO A N 1
ATOM 725 C CA . PRO A 1 89 ? 20.801 11.579 -35.836 1.00 68.50 89 PRO A CA 1
ATOM 726 C C . PRO A 1 89 ? 19.716 12.575 -36.263 1.00 68.50 89 PRO A C 1
ATOM 728 O O . PRO A 1 89 ? 18.841 12.240 -37.056 1.00 68.50 89 PRO A O 1
ATOM 731 N N . LEU A 1 90 ? 19.779 13.800 -35.734 1.00 62.16 90 LEU A N 1
ATOM 732 C CA . LEU A 1 90 ? 18.893 14.898 -36.124 1.00 62.16 90 LEU A CA 1
ATOM 733 C C . LEU A 1 90 ? 19.109 15.210 -37.611 1.00 62.16 90 LEU A C 1
ATOM 735 O O . LEU A 1 90 ? 20.039 15.933 -37.963 1.00 62.16 90 LEU A O 1
ATOM 739 N N . GLU A 1 91 ? 18.281 14.644 -38.484 1.00 63.75 91 GLU A N 1
ATOM 740 C CA . GLU A 1 91 ? 18.168 15.111 -39.863 1.00 63.75 91 GLU A CA 1
ATOM 741 C C . GLU A 1 91 ? 17.360 16.418 -39.878 1.00 63.75 91 GLU A C 1
ATOM 743 O O . GLU A 1 91 ? 16.349 16.554 -39.184 1.00 63.75 91 GLU A O 1
ATOM 748 N N . ASP A 1 92 ? 17.856 17.398 -40.636 1.00 54.72 92 ASP A N 1
ATOM 749 C CA . ASP A 1 92 ? 17.380 18.782 -40.657 1.00 54.72 92 ASP A CA 1
ATOM 750 C C . ASP A 1 92 ? 15.847 18.894 -40.817 1.00 54.72 92 ASP A C 1
ATOM 752 O O . ASP A 1 92 ? 15.232 18.191 -41.619 1.00 54.72 92 ASP A O 1
ATOM 756 N N . GLU A 1 93 ? 15.259 19.828 -40.056 1.00 53.50 93 GLU A N 1
ATOM 757 C CA . GLU A 1 93 ? 13.862 20.015 -39.592 1.00 53.50 93 GLU A CA 1
ATOM 758 C C . GLU A 1 93 ? 12.662 19.892 -40.573 1.00 53.50 93 GLU A C 1
ATOM 760 O O . GLU A 1 93 ? 11.559 20.340 -40.265 1.00 53.50 93 GLU A O 1
ATOM 765 N N . THR A 1 94 ? 12.781 19.274 -41.745 1.00 51.72 94 THR A N 1
ATOM 766 C CA . THR A 1 94 ? 11.729 19.306 -42.781 1.00 51.72 94 THR A CA 1
ATOM 767 C C . THR A 1 94 ? 10.974 17.990 -43.006 1.00 51.72 94 THR A C 1
ATOM 769 O O . THR A 1 94 ? 10.026 17.971 -43.790 1.00 51.72 94 THR A O 1
ATOM 772 N N . GLY A 1 95 ? 11.313 16.902 -42.300 1.00 46.94 95 GLY A N 1
ATOM 773 C CA . GLY A 1 95 ? 10.725 15.572 -42.547 1.00 46.94 95 GLY A CA 1
ATOM 774 C C . GLY A 1 95 ? 9.685 15.051 -41.541 1.00 46.94 95 GLY A C 1
ATOM 775 O O . GLY A 1 95 ? 8.872 14.200 -41.896 1.00 46.94 95 GLY A O 1
ATOM 776 N N . ILE A 1 96 ? 9.671 15.536 -40.295 1.00 45.06 96 ILE A N 1
ATOM 777 C CA . ILE A 1 96 ? 8.994 14.819 -39.187 1.00 45.06 96 ILE A CA 1
ATOM 778 C C . ILE A 1 96 ? 7.474 15.079 -39.129 1.00 45.06 96 ILE A C 1
ATOM 780 O O . ILE A 1 96 ? 6.726 14.295 -38.551 1.00 45.06 96 ILE A O 1
ATOM 784 N N . LEU A 1 97 ? 6.967 16.128 -39.784 1.00 44.50 97 LEU A N 1
ATOM 785 C CA . LEU A 1 97 ? 5.526 16.431 -39.780 1.00 44.50 97 LEU A CA 1
ATOM 786 C C . LEU A 1 97 ? 4.678 15.502 -40.670 1.00 44.50 97 LEU A C 1
ATOM 788 O O . LEU A 1 97 ? 3.458 15.529 -40.545 1.00 44.50 97 LEU A O 1
ATOM 792 N N . ASN A 1 98 ? 5.287 14.665 -41.518 1.00 48.75 98 ASN A N 1
ATOM 793 C CA . ASN A 1 98 ? 4.556 13.847 -42.497 1.00 48.75 98 ASN A CA 1
ATOM 794 C C . ASN A 1 98 ? 4.362 12.373 -42.093 1.00 48.75 98 ASN A C 1
ATOM 796 O O . ASN A 1 98 ? 3.676 11.645 -42.802 1.00 48.75 98 ASN A O 1
ATOM 800 N N . THR A 1 99 ? 4.956 11.888 -40.997 1.00 45.75 99 THR A N 1
ATOM 801 C CA . THR A 1 99 ? 4.839 10.465 -40.594 1.00 45.75 99 THR A CA 1
ATOM 802 C C . THR A 1 99 ? 3.819 10.213 -39.485 1.00 45.75 99 THR A C 1
ATOM 804 O O . THR A 1 99 ? 3.549 9.063 -39.143 1.00 45.75 99 THR A O 1
ATOM 807 N N . LEU A 1 100 ? 3.185 11.266 -38.965 1.00 48.22 100 LEU A N 1
ATOM 808 C CA . LEU A 1 100 ? 2.050 11.168 -38.048 1.00 48.22 100 LEU A CA 1
ATOM 809 C C . LEU A 1 100 ? 0.731 11.462 -38.779 1.00 48.22 100 LEU A C 1
ATOM 811 O O . LEU A 1 100 ? -0.080 12.255 -38.308 1.00 48.22 100 LEU A O 1
ATOM 815 N N . ASP A 1 101 ? 0.479 10.761 -39.889 1.00 47.12 101 ASP A N 1
ATOM 816 C CA . ASP A 1 101 ? -0.854 10.626 -40.508 1.00 47.12 101 ASP A CA 1
ATOM 817 C C . ASP A 1 101 ? -1.762 9.731 -39.639 1.00 47.12 101 ASP A C 1
ATOM 819 O O . ASP A 1 101 ? -2.322 8.719 -40.064 1.00 47.12 101 ASP A O 1
ATOM 823 N N . ILE A 1 102 ? -1.891 10.073 -38.358 1.00 54.38 102 ILE A N 1
ATOM 824 C CA . ILE A 1 102 ? -2.919 9.515 -37.490 1.00 54.38 102 ILE A CA 1
ATOM 825 C C . ILE A 1 102 ? -3.995 10.585 -37.408 1.00 54.38 102 ILE A C 1
ATOM 827 O O . ILE A 1 102 ? -3.874 11.545 -36.649 1.00 54.38 102 ILE A O 1
ATOM 831 N N . ASP A 1 103 ? -5.070 10.405 -38.174 1.00 54.81 103 ASP A N 1
ATOM 832 C CA . ASP A 1 103 ? -6.283 11.211 -38.066 1.00 54.81 103 ASP A CA 1
ATOM 833 C C . ASP A 1 103 ? -6.931 10.992 -36.686 1.00 54.81 103 ASP A C 1
ATOM 835 O O . ASP A 1 103 ? -7.880 10.221 -36.497 1.00 54.81 103 ASP A O 1
ATOM 839 N N . ILE A 1 104 ? -6.415 11.701 -35.680 1.00 54.19 104 ILE A N 1
ATOM 840 C CA . ILE A 1 104 ? -6.894 11.694 -34.291 1.00 54.19 104 ILE A CA 1
ATOM 841 C C . ILE A 1 104 ? -8.398 12.020 -34.244 1.00 54.19 104 ILE A C 1
ATOM 843 O O . ILE A 1 104 ? -9.142 11.470 -33.425 1.00 54.19 104 ILE A O 1
ATOM 847 N N . PHE A 1 105 ? -8.884 12.850 -35.171 1.00 49.19 105 PHE A N 1
ATOM 848 C CA . PHE A 1 105 ? -10.301 13.187 -35.296 1.00 49.19 105 PHE A CA 1
ATOM 849 C C . PHE A 1 105 ? -11.174 12.013 -35.773 1.00 49.19 105 PHE A C 1
ATOM 851 O O . PHE A 1 105 ? -12.301 11.873 -35.286 1.00 49.19 105 PHE A O 1
ATOM 858 N N . ALA A 1 106 ? -10.667 11.120 -36.631 1.00 53.84 106 ALA A N 1
ATOM 859 C CA . ALA A 1 106 ? -11.398 9.932 -37.083 1.00 53.84 106 ALA A CA 1
ATOM 860 C C . ALA A 1 106 ? -11.533 8.886 -35.959 1.00 53.84 106 ALA A C 1
ATOM 862 O O . ALA A 1 106 ? -12.625 8.366 -35.707 1.00 53.84 106 ALA A O 1
ATOM 863 N N . VAL A 1 107 ? -10.459 8.666 -35.190 1.00 55.56 107 VAL A N 1
ATOM 864 C CA . VAL A 1 107 ? -10.450 7.746 -34.032 1.00 55.56 107 VAL A CA 1
ATOM 865 C C . VAL A 1 107 ? -11.417 8.206 -32.930 1.00 55.56 107 VAL A C 1
ATOM 867 O O . VAL A 1 107 ? -12.065 7.389 -32.261 1.00 55.56 107 VAL A O 1
ATOM 870 N N . LEU A 1 108 ? -11.551 9.519 -32.725 1.00 54.88 108 LEU A N 1
ATOM 871 C CA . LEU A 1 108 ? -12.498 10.085 -31.759 1.00 54.88 108 LEU A CA 1
ATOM 872 C C . LEU A 1 108 ? -13.957 10.026 -32.251 1.00 54.88 108 LEU A C 1
ATOM 874 O O . LEU A 1 108 ? -14.867 9.852 -31.430 1.00 54.88 108 LEU A O 1
ATOM 878 N N . ALA A 1 109 ? -14.195 10.104 -33.565 1.00 54.47 109 ALA A N 1
ATOM 879 C CA . ALA A 1 109 ? -15.529 10.003 -34.158 1.00 54.47 109 ALA A CA 1
ATOM 880 C C . ALA A 1 109 ? -16.128 8.587 -34.030 1.00 54.47 109 ALA A C 1
ATOM 882 O O . ALA A 1 109 ? -17.287 8.446 -33.616 1.00 54.47 109 ALA A O 1
ATOM 883 N N . GLU A 1 110 ? -15.338 7.530 -34.256 1.00 55.28 110 GLU A N 1
ATOM 884 C CA . GLU A 1 110 ? -15.796 6.138 -34.088 1.00 55.28 110 GLU A CA 1
ATOM 885 C C . GLU A 1 110 ? -16.159 5.799 -32.631 1.00 55.28 110 GLU A C 1
ATOM 887 O O . GLU A 1 110 ? -17.130 5.078 -32.354 1.00 55.28 110 GLU A O 1
ATOM 892 N N . LYS A 1 111 ? -15.421 6.358 -31.660 1.00 55.94 111 LYS A N 1
ATOM 893 C CA . LYS A 1 111 ? -15.672 6.118 -30.229 1.00 55.94 111 LYS A CA 1
ATOM 894 C C . LYS A 1 111 ? -16.997 6.718 -29.747 1.00 55.94 111 LYS A C 1
ATOM 896 O O . LYS A 1 111 ? -17.598 6.166 -28.823 1.00 55.94 111 LYS A O 1
ATOM 901 N N . LYS A 1 112 ? -17.508 7.788 -30.371 1.00 53.78 112 LYS A N 1
ATOM 902 C CA . LYS A 1 112 ? -18.839 8.342 -30.043 1.00 53.78 112 LYS A CA 1
ATOM 903 C C . LYS A 1 112 ? -19.986 7.458 -30.538 1.00 53.78 112 LYS A C 1
ATOM 905 O O . LYS A 1 112 ? -21.003 7.364 -29.851 1.00 53.78 112 LYS A O 1
ATOM 910 N N . GLN A 1 113 ? -19.827 6.773 -31.671 1.00 52.09 113 GLN A N 1
ATOM 911 C CA . GLN A 1 113 ? -20.868 5.890 -32.211 1.00 52.09 113 GLN A CA 1
ATOM 912 C C . GLN A 1 113 ? -20.977 4.571 -31.429 1.00 52.09 113 GLN A C 1
ATOM 914 O O . GLN A 1 113 ? -22.088 4.137 -31.115 1.00 52.09 113 GLN A O 1
ATOM 919 N N . LYS A 1 114 ? -19.850 3.979 -31.002 1.00 53.03 114 LYS A N 1
ATOM 920 C CA . LYS A 1 114 ? -19.851 2.734 -30.203 1.00 53.03 114 LYS A CA 1
ATOM 921 C C . LYS A 1 114 ? -20.413 2.889 -28.782 1.00 53.03 114 LYS A C 1
ATOM 923 O O . LYS A 1 114 ? -20.884 1.909 -28.213 1.00 53.03 114 LYS A O 1
ATOM 928 N N . ARG A 1 115 ? -20.439 4.099 -28.208 1.00 54.28 115 ARG A N 1
ATOM 929 C CA . ARG A 1 115 ? -20.993 4.339 -26.856 1.00 54.28 115 ARG A CA 1
ATOM 930 C C . ARG A 1 115 ? -22.524 4.410 -26.797 1.00 54.28 115 ARG A C 1
ATOM 932 O O . ARG A 1 115 ? -23.067 4.453 -25.699 1.00 54.28 115 ARG A O 1
ATOM 939 N N . ARG A 1 116 ? -23.238 4.398 -27.933 1.00 54.84 116 ARG A N 1
ATOM 940 C CA . ARG A 1 116 ? -24.711 4.527 -27.958 1.00 54.84 116 ARG A CA 1
ATOM 941 C C . ARG A 1 116 ? -25.484 3.204 -27.930 1.00 54.84 116 ARG A C 1
ATOM 943 O O . ARG A 1 116 ? -26.708 3.244 -27.987 1.00 54.84 116 ARG A O 1
ATOM 950 N N . LYS A 1 117 ? -24.830 2.042 -27.815 1.00 55.06 117 LYS A N 1
ATOM 951 C CA . LYS A 1 117 ? -25.539 0.757 -27.672 1.00 55.06 117 LYS A CA 1
ATOM 952 C C . LYS A 1 117 ? -24.921 -0.131 -26.599 1.00 55.06 117 LYS A C 1
ATOM 954 O O . LYS A 1 117 ? -24.075 -0.966 -26.891 1.00 55.06 117 LYS A O 1
ATOM 959 N N . ARG A 1 118 ? -25.399 0.040 -25.366 1.00 46.38 118 ARG A N 1
ATOM 960 C CA . ARG A 1 118 ? -25.538 -1.029 -24.363 1.00 46.38 118 ARG A CA 1
ATOM 961 C C . ARG A 1 118 ? -26.526 -0.573 -23.285 1.00 46.38 118 ARG A C 1
ATOM 963 O O . ARG A 1 118 ? -26.158 -0.179 -22.189 1.00 46.38 118 ARG A O 1
ATOM 970 N N . SER A 1 119 ? -27.800 -0.567 -23.669 1.00 55.62 119 SER A N 1
ATOM 971 C CA . SER A 1 119 ? -28.933 -0.659 -22.750 1.00 55.62 119 SER A CA 1
ATOM 972 C C . SER A 1 119 ? -29.149 -2.132 -22.404 1.00 55.62 119 SER A C 1
ATOM 974 O O . SER A 1 119 ? -29.207 -2.954 -23.320 1.00 55.62 119 SER A O 1
ATOM 976 N N . GLY A 1 120 ? -29.289 -2.451 -21.119 1.00 46.81 120 GLY A N 1
ATOM 977 C CA . GLY A 1 120 ? -29.718 -3.773 -20.664 1.00 46.81 120 GLY A CA 1
ATOM 978 C C . GLY A 1 120 ? -28.947 -4.263 -19.447 1.00 46.81 120 GLY A C 1
ATOM 979 O O . GLY A 1 120 ? -28.117 -5.155 -19.570 1.00 46.81 120 GLY A O 1
ATOM 980 N N . TRP A 1 121 ? -29.230 -3.685 -18.280 1.00 41.84 121 TRP A N 1
ATOM 981 C CA . TRP A 1 121 ? -29.197 -4.464 -17.044 1.00 41.84 121 TRP A CA 1
ATOM 982 C C . TRP A 1 121 ? -30.399 -5.409 -17.114 1.00 41.84 121 TRP A C 1
ATOM 984 O O . TRP A 1 121 ? -31.536 -4.950 -17.205 1.00 41.84 121 TRP A O 1
ATOM 994 N N . THR A 1 122 ? -30.149 -6.711 -17.168 1.00 52.16 122 THR A N 1
ATOM 995 C CA . THR A 1 122 ? -31.173 -7.731 -16.937 1.00 52.16 122 THR A CA 1
ATOM 996 C C . THR A 1 122 ? -30.800 -8.439 -15.650 1.00 52.16 122 THR A C 1
ATOM 998 O O . THR A 1 122 ? -29.815 -9.178 -15.634 1.00 52.16 122 THR A O 1
ATOM 1001 N N . ASP A 1 123 ? -31.576 -8.181 -14.602 1.00 46.91 123 ASP A N 1
ATOM 1002 C CA . ASP A 1 123 ? -31.537 -8.938 -13.356 1.00 46.91 123 ASP A CA 1
ATOM 1003 C C . ASP A 1 123 ? -32.051 -10.363 -13.605 1.00 46.91 123 ASP A C 1
ATOM 1005 O O . ASP A 1 123 ? -33.064 -10.572 -14.285 1.00 46.91 123 ASP A O 1
ATOM 1009 N N . LYS A 1 124 ? -31.333 -11.341 -13.059 1.00 46.97 124 LYS A N 1
ATOM 1010 C CA . LYS A 1 124 ? -31.791 -12.711 -12.832 1.00 46.97 124 LYS A CA 1
ATOM 1011 C C . LYS A 1 124 ? -31.404 -13.118 -11.424 1.00 46.97 124 LYS A C 1
ATOM 1013 O O . LYS A 1 124 ? -30.264 -12.786 -11.033 1.00 46.97 124 LYS A O 1
#

Secondary structure (DSSP, 8-state):
----------PPP-------HHHHHHHHHHHHHHHTT--HHHHHHH-TTTT-TTHHHHHHHHTT--TT--SS-TTT--HHHHHHHHHS----TTSGGGS----HHHHHHHHHHHTT--------

Mean predicted aligned error: 20.02 Å

pLDDT: mean 71.55, std 15.74, range [39.81, 95.31]

Foldseek 3Di:
DDDDDDPPPDDDDDPPDPDPPVVVVVVVVVVVCVVVVVDPVVCLVPDPCNVPPCNVVVVCVVVVPDPPDDPDDCVVPPVVVVVVVVPDDDDPDDPDVPPPPPPPVVVVVVVVVVVPDDDDDDDD

Solvent-accessible surface area (backbone atoms only — not comparable to full-atom values): 8379 Å² total; per-residue (Å²): 139,82,84,78,80,81,85,73,86,70,81,76,80,77,72,90,68,82,72,58,66,71,57,55,54,49,52,52,52,53,48,53,38,50,75,73,58,62,39,75,67,52,53,47,72,69,33,68,69,69,68,38,91,57,42,66,58,49,50,27,64,75,69,71,50,62,96,81,64,64,98,52,56,60,95,77,50,46,70,66,59,56,56,52,61,73,69,51,80,87,69,76,95,80,65,76,85,72,79,68,84,64,61,63,68,58,62,54,52,55,57,60,62,64,69,75,73,82,86,77,91,75,91,128